Protein AF-A0A7Y1ZEJ0-F1 (afdb_monomer_lite)

Foldseek 3Di:
DDDDDDDDDDDFKDKAWDWDDWDFPDQDPHTDTDIDTPDIDIGGDD

Sequence (46 aa):
MSTPAAPRTEFVLELQVDCEPPTLLGRSGGEAMMIPITGGKVSGER

pLDDT: mean 91.1, std 9.55, range [58.09, 97.88]

Structure (mmCIF, N/CA/C/O backbone):
data_AF-A0A7Y1ZEJ0-F1
#
_entry.id   AF-A0A7Y1ZEJ0-F1
#
loop_
_atom_site.group_PDB
_atom_site.id
_atom_site.type_symbol
_atom_site.label_atom_id
_atom_site.label_alt_id
_atom_site.label_comp_id
_atom_site.label_asym_id
_atom_site.label_entity_id
_atom_site.label_seq_id
_atom_site.pdbx_PDB_ins_code
_atom_site.Cartn_x
_atom_site.Cartn_y
_atom_site.Cartn_z
_atom_site.occupancy
_atom_site.B_iso_or_equiv
_atom_site.auth_seq_id
_atom_site.auth_comp_id
_atom_site.auth_asym_id
_atom_site.auth_atom_id
_atom_site.pdbx_PDB_model_num
ATOM 1 N N . MET A 1 1 ? 13.911 17.259 37.998 1.00 58.09 1 MET A N 1
ATOM 2 C CA . MET A 1 1 ? 13.227 17.437 36.700 1.00 58.09 1 MET A CA 1
ATOM 3 C C . MET A 1 1 ? 12.588 16.103 36.362 1.00 58.09 1 MET A C 1
ATOM 5 O O . MET A 1 1 ? 13.310 15.116 36.366 1.00 58.09 1 MET A O 1
ATOM 9 N N . SER A 1 2 ? 11.266 16.027 36.203 1.00 64.31 2 SER A N 1
ATOM 10 C CA . SER A 1 2 ? 10.605 14.768 35.837 1.00 64.31 2 SER A CA 1
ATOM 11 C C . SER A 1 2 ? 10.849 14.472 34.362 1.00 64.31 2 SER A C 1
ATOM 13 O O . SER A 1 2 ? 10.662 15.346 33.517 1.00 64.31 2 SER A O 1
ATOM 15 N N . THR A 1 3 ? 11.270 13.250 34.057 1.00 76.75 3 THR A N 1
ATOM 16 C CA . THR A 1 3 ? 11.352 12.738 32.689 1.00 76.75 3 THR A CA 1
ATOM 17 C C . THR A 1 3 ? 9.962 12.811 32.045 1.00 76.75 3 THR A C 1
ATOM 19 O O . THR A 1 3 ? 8.986 12.451 32.710 1.00 76.75 3 THR A O 1
ATOM 22 N N . PRO A 1 4 ? 9.829 13.278 30.790 1.00 81.25 4 PRO A N 1
ATOM 23 C CA . PRO A 1 4 ? 8.549 13.249 30.092 1.00 81.25 4 PRO A CA 1
ATOM 24 C C . PRO A 1 4 ? 8.015 11.817 30.049 1.00 81.25 4 PRO A C 1
ATOM 26 O O . PRO A 1 4 ? 8.764 10.887 29.744 1.00 81.25 4 PRO A O 1
ATOM 29 N N . ALA A 1 5 ? 6.733 11.634 30.367 1.00 85.88 5 ALA A N 1
ATOM 30 C CA . ALA A 1 5 ? 6.091 10.339 30.195 1.00 85.88 5 ALA A CA 1
ATOM 31 C C . ALA A 1 5 ? 6.147 9.942 28.713 1.00 85.88 5 ALA A C 1
ATOM 33 O O . ALA A 1 5 ? 5.874 10.764 27.836 1.00 85.88 5 ALA A O 1
ATOM 34 N N . ALA A 1 6 ? 6.514 8.689 28.441 1.00 88.62 6 ALA A N 1
ATOM 35 C CA . ALA A 1 6 ? 6.534 8.171 27.082 1.00 88.62 6 ALA A CA 1
ATOM 36 C C . ALA A 1 6 ? 5.112 8.191 26.478 1.00 88.62 6 ALA A C 1
ATOM 38 O O . ALA A 1 6 ? 4.142 7.952 27.208 1.00 88.62 6 ALA A O 1
ATOM 39 N N . PRO A 1 7 ? 4.971 8.450 25.165 1.00 91.00 7 PRO A N 1
ATOM 40 C CA . PRO A 1 7 ? 3.687 8.347 24.484 1.00 91.00 7 PRO A CA 1
ATOM 41 C C . PRO A 1 7 ? 3.092 6.944 24.638 1.00 91.00 7 PRO A C 1
ATOM 43 O O . PRO A 1 7 ? 3.816 5.948 24.590 1.00 91.00 7 PRO A O 1
ATOM 46 N N . ARG A 1 8 ? 1.769 6.864 24.804 1.00 92.06 8 ARG A N 1
ATOM 47 C CA . ARG A 1 8 ? 1.038 5.591 24.767 1.00 92.06 8 ARG A CA 1
ATOM 48 C C . ARG A 1 8 ? 0.672 5.261 23.323 1.00 92.06 8 ARG A C 1
ATOM 50 O O . ARG A 1 8 ? 0.346 6.159 22.553 1.00 92.06 8 ARG A O 1
ATOM 57 N N . THR A 1 9 ? 0.728 3.982 22.977 1.00 92.62 9 THR A N 1
ATOM 58 C CA . THR A 1 9 ? 0.339 3.460 21.663 1.00 92.62 9 THR A CA 1
ATOM 59 C C . THR A 1 9 ? -0.942 2.653 21.788 1.00 92.62 9 THR A C 1
ATOM 61 O O . THR A 1 9 ? -1.031 1.790 22.662 1.00 92.62 9 THR A O 1
ATOM 64 N N . GLU A 1 10 ? -1.889 2.891 20.890 1.00 92.69 10 GLU A N 1
ATOM 65 C CA . GLU A 1 10 ? -3.164 2.178 20.814 1.00 92.69 10 GLU A CA 1
ATOM 66 C C . GLU A 1 10 ? -3.396 1.727 19.369 1.00 92.69 10 GLU A C 1
ATOM 68 O O . GLU A 1 10 ? -2.986 2.404 18.422 1.00 92.69 10 GLU A O 1
ATOM 73 N N . PHE A 1 11 ? -4.007 0.556 19.197 1.00 91.06 11 PHE A N 1
ATOM 74 C CA . PHE A 1 11 ? -4.398 0.072 17.878 1.00 91.06 11 PHE A CA 1
ATOM 75 C C . PHE A 1 11 ? -5.634 0.841 17.403 1.00 91.06 11 PHE A C 1
ATOM 77 O O . PHE A 1 11 ? -6.592 0.974 18.157 1.00 91.06 11 PHE A O 1
ATOM 84 N N . VAL A 1 12 ? -5.617 1.321 16.158 1.00 93.25 12 VAL A N 1
ATOM 85 C CA . VAL A 1 12 ? -6.723 2.109 15.583 1.00 93.25 12 VAL A CA 1
ATOM 86 C C . VAL A 1 12 ? -7.362 1.379 14.4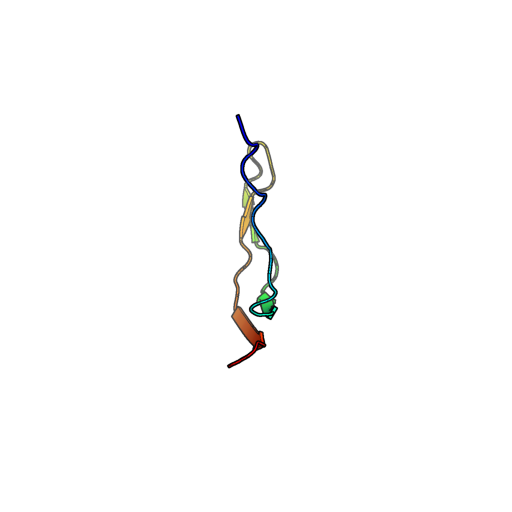05 1.00 93.25 12 VAL A C 1
ATOM 88 O O . VAL A 1 12 ? -8.579 1.232 14.342 1.00 93.25 12 VAL A O 1
ATOM 91 N N . LEU A 1 13 ? -6.547 0.904 13.465 1.00 95.94 13 LEU A N 1
ATOM 92 C CA . LEU A 1 13 ? -7.011 0.201 12.275 1.00 95.94 13 LEU A CA 1
ATOM 93 C C . LEU A 1 13 ? -5.904 -0.666 11.680 1.00 95.94 13 LEU A C 1
ATOM 95 O O . LEU A 1 1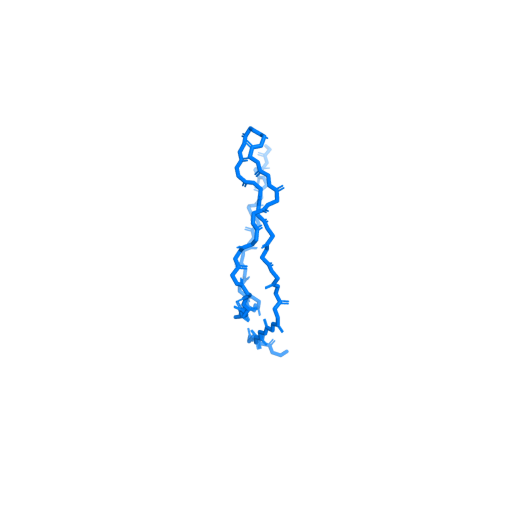3 ? -4.715 -0.450 11.915 1.00 95.94 13 LEU A O 1
ATOM 99 N N . GLU A 1 14 ? -6.332 -1.598 10.842 1.00 96.69 14 GLU A N 1
ATOM 100 C CA . GLU A 1 14 ? -5.523 -2.401 9.943 1.00 96.69 14 GLU A CA 1
ATOM 101 C C . GLU A 1 14 ? -5.898 -2.088 8.489 1.00 96.69 14 GLU A C 1
ATOM 103 O O . GLU A 1 14 ? -7.073 -1.929 8.140 1.00 96.69 14 GLU A O 1
ATOM 108 N N . LEU A 1 15 ? -4.880 -2.003 7.634 1.00 96.56 15 LEU A N 1
ATOM 109 C CA . LEU A 1 15 ? -5.024 -1.794 6.200 1.00 96.56 15 LEU A CA 1
ATOM 110 C C . LEU A 1 15 ? -4.414 -2.988 5.462 1.00 96.56 15 LEU A C 1
ATOM 112 O O . LEU A 1 15 ? -3.209 -3.221 5.537 1.00 96.56 15 LEU A O 1
ATOM 116 N N . GLN A 1 16 ? -5.241 -3.701 4.706 1.00 97.56 16 GLN A N 1
ATOM 117 C CA . GLN A 1 16 ? -4.787 -4.631 3.680 1.00 97.56 16 GLN A CA 1
ATOM 118 C C . GLN A 1 16 ? -4.724 -3.873 2.352 1.00 97.56 16 GLN A C 1
ATOM 120 O O . GLN A 1 16 ? -5.706 -3.238 1.975 1.00 97.56 16 GLN A O 1
ATOM 125 N N . VAL A 1 17 ? -3.588 -3.920 1.656 1.00 97.56 17 VAL A N 1
ATOM 126 C CA . VAL A 1 17 ? -3.356 -3.170 0.411 1.00 97.56 17 VAL A CA 1
ATOM 127 C C . VAL A 1 17 ? -3.066 -4.137 -0.728 1.00 97.56 17 VAL A C 1
ATOM 129 O O . VAL A 1 17 ? -2.213 -5.011 -0.584 1.00 97.56 17 VAL A O 1
ATOM 132 N N . ASP A 1 18 ? -3.746 -3.942 -1.854 1.00 97.88 18 ASP A N 1
ATOM 133 C CA . ASP A 1 18 ? -3.477 -4.646 -3.104 1.00 97.88 18 ASP A CA 1
ATOM 134 C C . ASP A 1 18 ? -2.579 -3.775 -3.990 1.00 97.88 18 ASP A C 1
ATOM 136 O O . ASP A 1 18 ? -2.861 -2.594 -4.231 1.00 97.88 18 ASP A O 1
ATOM 140 N N . CYS A 1 19 ? -1.489 -4.362 -4.480 1.00 97.88 19 CYS A N 1
ATOM 141 C CA . CYS A 1 19 ? -0.457 -3.655 -5.231 1.00 97.88 19 CYS A CA 1
ATOM 142 C C . CYS A 1 19 ? -0.154 -4.346 -6.559 1.00 97.88 19 CYS A C 1
ATOM 144 O O . CYS A 1 19 ? -0.178 -5.574 -6.661 1.00 97.88 19 CYS A O 1
ATOM 146 N N . GLU A 1 20 ? 0.206 -3.549 -7.560 1.00 97.44 20 GLU A N 1
ATOM 147 C CA . GLU A 1 20 ? 0.820 -4.057 -8.786 1.00 97.44 20 GLU A CA 1
ATOM 148 C C . GLU A 1 20 ? 2.311 -4.379 -8.583 1.00 97.44 20 GLU A C 1
ATOM 150 O O . GLU A 1 20 ? 2.930 -3.912 -7.620 1.00 97.44 20 GLU A O 1
ATOM 155 N N . PRO A 1 21 ? 2.925 -5.168 -9.487 1.00 97.12 21 PRO A N 1
ATOM 156 C CA . PRO A 1 21 ? 4.360 -5.404 -9.461 1.00 97.12 21 PRO A CA 1
ATOM 157 C C . PRO A 1 21 ? 5.180 -4.101 -9.516 1.00 97.12 21 PRO A C 1
ATOM 159 O O . PRO A 1 21 ? 4.798 -3.150 -10.204 1.00 97.12 21 PRO A O 1
ATOM 162 N N . PRO A 1 22 ? 6.340 -4.053 -8.840 1.00 96.44 22 PRO A N 1
ATOM 163 C CA . PRO A 1 22 ? 7.207 -2.885 -8.862 1.00 96.44 22 PRO A CA 1
ATOM 164 C C . PRO A 1 22 ? 7.735 -2.593 -10.270 1.00 96.44 22 PRO A C 1
ATOM 166 O O . PRO A 1 22 ? 8.204 -3.484 -10.978 1.00 96.44 22 PRO A O 1
ATOM 169 N N . THR A 1 23 ? 7.746 -1.314 -10.634 1.00 96.69 23 THR A N 1
ATOM 170 C CA . THR A 1 23 ? 8.402 -0.800 -11.840 1.00 96.69 23 THR A CA 1
ATOM 171 C C . THR A 1 23 ? 9.696 -0.086 -11.461 1.00 96.69 23 THR A C 1
ATOM 173 O O . THR A 1 23 ? 9.681 0.849 -10.659 1.00 96.69 23 THR A O 1
ATOM 176 N N . LEU A 1 24 ? 10.825 -0.503 -12.039 1.00 96.06 24 LEU A N 1
ATOM 177 C CA . LEU A 1 24 ? 12.125 0.136 -11.815 1.00 96.06 24 LEU A CA 1
ATOM 178 C C . LEU A 1 24 ? 12.162 1.522 -12.474 1.00 96.06 24 LEU A C 1
ATOM 180 O O . LEU A 1 24 ? 11.956 1.647 -13.678 1.00 96.06 24 LEU A O 1
ATOM 184 N N . LEU A 1 25 ? 12.481 2.548 -11.687 1.00 94.94 25 LEU A N 1
ATOM 185 C CA . LEU A 1 25 ? 12.630 3.927 -12.155 1.00 94.94 25 LEU A CA 1
ATOM 186 C C . LEU A 1 25 ? 14.097 4.309 -12.399 1.00 94.94 25 LEU A C 1
ATOM 188 O O . LEU A 1 25 ? 14.382 5.165 -13.232 1.00 94.94 25 LEU A O 1
ATOM 192 N N . GLY A 1 26 ? 15.041 3.689 -11.685 1.00 94.25 26 GLY A N 1
ATOM 193 C CA . GLY A 1 26 ? 16.467 3.973 -11.840 1.00 94.25 26 GLY A CA 1
ATOM 194 C C . GLY A 1 26 ? 17.342 3.313 -10.776 1.00 94.25 26 GLY A C 1
ATOM 195 O O . GLY A 1 26 ? 16.839 2.754 -9.804 1.00 94.25 26 GLY A O 1
ATOM 196 N N . ARG A 1 27 ? 18.667 3.370 -10.977 1.00 90.81 27 ARG A N 1
ATOM 197 C CA . ARG A 1 27 ? 19.676 2.710 -10.121 1.00 90.81 27 ARG A CA 1
ATOM 198 C C . ARG A 1 27 ? 20.774 3.643 -9.582 1.00 90.81 27 ARG A C 1
ATOM 200 O O . ARG A 1 27 ? 21.843 3.191 -9.177 1.00 90.81 27 ARG A O 1
ATOM 207 N N . SER A 1 28 ? 20.548 4.954 -9.597 1.00 80.69 28 SER A N 1
ATOM 208 C CA . SER A 1 28 ? 21.566 5.943 -9.220 1.00 80.69 28 SER A CA 1
ATOM 209 C C . SER A 1 28 ? 21.736 6.024 -7.699 1.00 80.69 28 SER A C 1
ATOM 211 O O . SER A 1 28 ? 21.017 6.760 -7.032 1.00 80.69 28 SER A O 1
ATOM 213 N N . GLY A 1 29 ? 22.690 5.264 -7.150 1.00 85.31 29 GLY A N 1
ATOM 214 C CA . GLY A 1 29 ? 22.996 5.239 -5.709 1.00 85.31 29 GLY A CA 1
ATOM 215 C C . GLY A 1 29 ? 22.077 4.340 -4.867 1.00 85.31 29 GLY A C 1
ATOM 216 O O . GLY A 1 29 ? 22.226 4.285 -3.651 1.00 85.31 29 GLY A O 1
ATOM 217 N N . GLY A 1 30 ? 21.154 3.629 -5.515 1.00 88.50 30 GLY A N 1
ATOM 218 C CA . GLY A 1 30 ? 20.172 2.713 -4.933 1.00 88.50 30 GLY A CA 1
ATOM 219 C C . GLY A 1 30 ? 19.115 2.348 -5.979 1.00 88.50 30 GLY A C 1
ATOM 220 O O . GLY A 1 30 ? 19.062 2.981 -7.033 1.00 88.50 30 GLY A O 1
ATOM 221 N N . GLU A 1 31 ? 18.287 1.334 -5.726 1.00 93.44 31 GLU A N 1
ATOM 222 C CA . GLU A 1 31 ? 17.192 0.966 -6.636 1.00 93.44 31 GLU A CA 1
ATOM 223 C C . GLU A 1 31 ? 15.923 1.758 -6.300 1.00 93.44 31 GLU A C 1
ATOM 225 O O . GLU A 1 31 ? 15.310 1.562 -5.253 1.00 93.44 31 GLU A O 1
ATOM 230 N N . ALA A 1 32 ? 15.524 2.662 -7.196 1.00 94.75 32 ALA A N 1
ATOM 231 C CA . ALA A 1 32 ? 14.263 3.387 -7.088 1.00 94.75 32 ALA A CA 1
ATOM 232 C C . ALA A 1 32 ? 13.161 2.604 -7.811 1.00 94.75 32 ALA A C 1
ATOM 234 O O . ALA A 1 32 ? 13.285 2.329 -9.006 1.00 94.75 32 ALA A O 1
ATOM 235 N N . MET A 1 33 ? 12.077 2.271 -7.109 1.00 96.62 33 MET A N 1
ATOM 236 C CA . MET A 1 33 ? 10.940 1.528 -7.660 1.00 96.62 33 MET A CA 1
ATOM 237 C C . MET A 1 33 ? 9.619 2.239 -7.374 1.00 96.62 33 MET A C 1
ATOM 239 O O . MET A 1 33 ? 9.450 2.860 -6.327 1.00 96.62 33 MET A O 1
ATOM 243 N N . MET A 1 34 ? 8.675 2.114 -8.301 1.00 96.75 34 MET A N 1
ATOM 244 C CA . MET A 1 34 ? 7.288 2.543 -8.147 1.00 96.75 34 MET A CA 1
ATOM 245 C C . MET A 1 34 ? 6.396 1.315 -7.976 1.00 96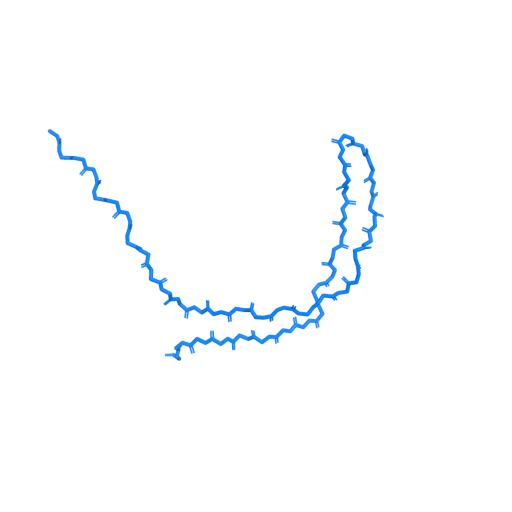.75 34 MET A C 1
ATOM 247 O O . MET A 1 34 ? 6.483 0.391 -8.778 1.00 96.75 34 MET A O 1
ATOM 251 N N . ILE A 1 35 ? 5.552 1.306 -6.943 1.00 97.38 35 ILE A N 1
ATOM 252 C CA . ILE A 1 35 ? 4.581 0.237 -6.675 1.00 97.38 35 ILE A CA 1
ATOM 253 C C . ILE A 1 35 ? 3.190 0.881 -6.631 1.00 97.38 35 ILE A C 1
ATOM 255 O O . ILE A 1 35 ? 2.879 1.564 -5.651 1.00 97.38 35 ILE A O 1
ATOM 259 N N . PRO A 1 36 ? 2.367 0.726 -7.681 1.00 97.56 36 PRO A N 1
ATOM 260 C CA . PRO A 1 36 ? 0.999 1.226 -7.678 1.00 97.56 36 PRO A CA 1
ATOM 261 C C . PRO A 1 36 ? 0.144 0.503 -6.635 1.00 97.56 36 PRO A C 1
ATOM 263 O O . PRO A 1 36 ? 0.096 -0.727 -6.609 1.00 97.56 36 PRO A O 1
ATOM 266 N N . ILE A 1 37 ? -0.573 1.272 -5.814 1.00 97.62 37 ILE A N 1
ATOM 267 C CA . ILE A 1 37 ? -1.657 0.760 -4.970 1.00 97.62 37 ILE A CA 1
ATOM 268 C C . ILE A 1 37 ? -2.931 0.769 -5.812 1.00 97.62 37 ILE A C 1
ATOM 270 O O . ILE A 1 37 ? -3.356 1.828 -6.273 1.00 97.62 37 ILE A O 1
ATOM 274 N N . THR A 1 38 ? -3.534 -0.398 -6.013 1.00 97.19 38 THR A N 1
ATOM 275 C CA . THR A 1 38 ? -4.724 -0.558 -6.868 1.00 97.19 38 THR A CA 1
ATOM 276 C C . THR A 1 38 ? -6.004 -0.768 -6.077 1.00 97.19 38 THR A C 1
ATOM 278 O O . THR A 1 38 ? -7.097 -0.553 -6.599 1.00 97.19 38 THR A O 1
ATOM 281 N N . GLY A 1 39 ? -5.884 -1.137 -4.806 1.00 97.69 39 GLY A N 1
ATOM 282 C CA . GLY A 1 39 ? -7.028 -1.369 -3.948 1.00 97.69 39 GLY A CA 1
ATOM 283 C C . GLY A 1 39 ? -6.619 -1.735 -2.535 1.00 97.69 39 GLY A C 1
ATOM 284 O O . GLY A 1 39 ? -5.457 -1.617 -2.138 1.00 97.69 39 GLY A O 1
ATOM 285 N N . GLY A 1 40 ? -7.608 -2.155 -1.760 1.00 96.50 40 GLY A N 1
ATOM 286 C CA . GLY A 1 40 ? -7.389 -2.613 -0.405 1.00 96.50 40 GLY A CA 1
ATOM 287 C C . GLY A 1 40 ? -8.656 -2.621 0.433 1.00 96.50 40 GLY A C 1
ATOM 288 O O . GLY A 1 40 ? -9.739 -2.217 0.002 1.00 96.50 40 GLY A O 1
ATOM 289 N N . LYS A 1 41 ? -8.493 -3.072 1.671 1.00 97.56 41 LYS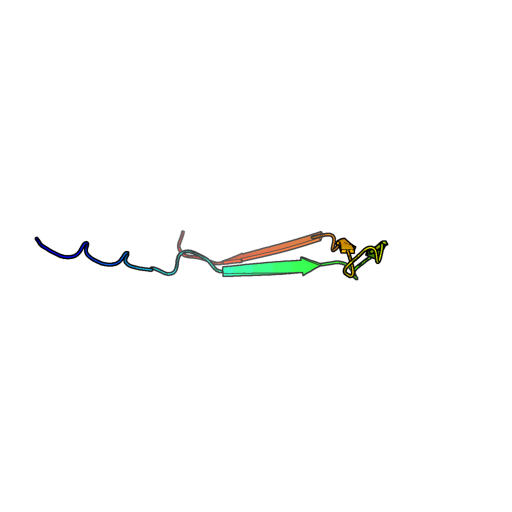 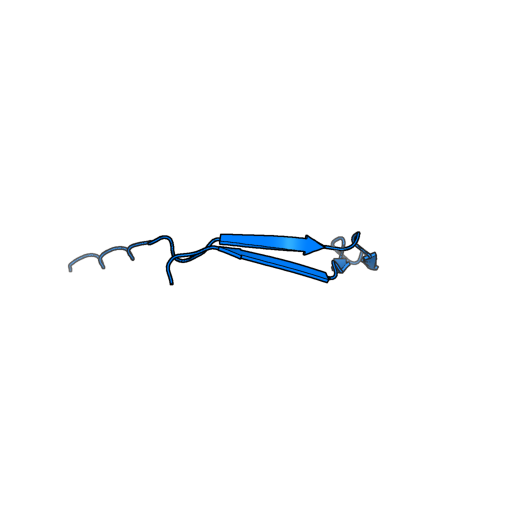A N 1
ATOM 290 C CA . LYS A 1 41 ? -9.535 -3.139 2.687 1.00 97.56 41 LYS A CA 1
ATOM 291 C C . LYS A 1 41 ? -9.038 -2.487 3.971 1.00 97.56 41 LYS A C 1
ATOM 293 O O . LYS A 1 41 ? -7.954 -2.801 4.454 1.00 97.56 41 LYS A O 1
AT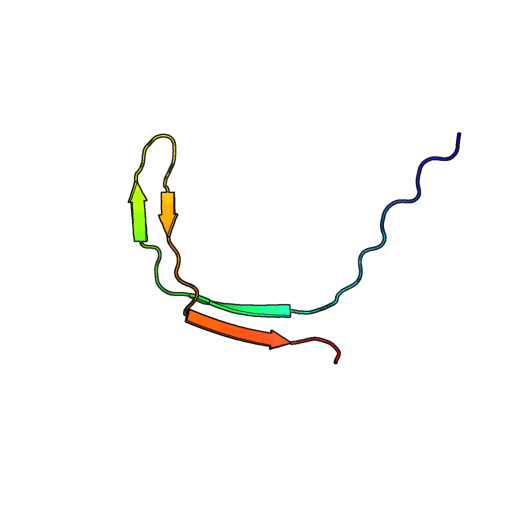OM 298 N N . VAL A 1 42 ? -9.871 -1.628 4.549 1.00 96.06 42 VAL A N 1
ATOM 299 C CA . VAL A 1 42 ? -9.668 -1.059 5.887 1.00 96.06 42 VAL A CA 1
ATOM 300 C C . VAL A 1 42 ? -10.517 -1.849 6.880 1.00 96.06 42 VAL A C 1
ATOM 302 O O . VAL A 1 42 ? -11.705 -2.067 6.634 1.00 96.06 42 VAL A O 1
ATOM 305 N N . SER A 1 43 ? -9.923 -2.273 7.992 1.00 94.88 43 SER A N 1
ATOM 306 C CA . SER A 1 43 ? -10.626 -2.916 9.107 1.00 94.88 43 SER A CA 1
ATOM 307 C C . SER A 1 43 ? -10.225 -2.235 10.417 1.00 94.88 43 SER A C 1
ATOM 309 O O . SER A 1 43 ? -9.047 -2.028 10.662 1.00 94.88 43 SER A O 1
ATOM 311 N N . GLY A 1 44 ? -11.181 -1.874 11.265 1.00 89.88 44 GLY A N 1
ATOM 312 C CA . GLY A 1 44 ? -10.928 -1.184 12.532 1.00 89.88 44 GLY A CA 1
ATOM 313 C C . GLY A 1 44 ? -12.227 -0.980 13.302 1.00 89.88 44 GLY A C 1
ATOM 314 O O . GLY A 1 44 ? -13.305 -1.285 12.780 1.00 89.88 44 GLY A O 1
ATOM 315 N N . GLU A 1 45 ? -12.130 -0.498 14.540 1.00 80.25 45 GLU A N 1
ATOM 316 C CA . GLU A 1 45 ? -13.321 -0.085 15.288 1.00 80.25 45 GLU A CA 1
ATOM 317 C C . GLU A 1 45 ? -13.988 1.114 14.587 1.00 80.25 45 GLU A C 1
ATOM 319 O O . GLU A 1 45 ? -13.311 1.928 13.957 1.00 80.25 45 GLU A O 1
ATOM 324 N N . ARG A 1 46 ? -15.326 1.156 14.606 1.00 60.50 46 ARG A N 1
ATOM 325 C CA . ARG A 1 46 ? -16.125 2.185 13.916 1.00 60.50 46 ARG A CA 1
ATOM 326 C C . ARG A 1 46 ? -16.115 3.519 14.643 1.00 60.50 46 ARG A C 1
ATOM 328 O O . ARG A 1 46 ? -16.299 3.499 15.879 1.00 60.50 46 ARG A O 1
#

Radius of gyration: 18.73 Å; chains: 1; bounding box: 39×23×49 Å

Secondary structure (DSSP, 8-state):
-PPPPPPP----EEEEEEEPPPEEEE-SSS-EEE--EEEEEEEE--